Protein AF-A0A4V2EL66-F1 (afdb_monomer_lite)

Foldseek 3Di:
DDDPVVVVVVVVVLVVCCVVPVPVNVCVVVVVVVVVVLVVVLVVLLVVLVVLCVVCVVVVPPVSNVVSVVSNVVSVVVVVVVVVVVPDPDD

pLDDT: mean 72.83, std 10.23, range [42.56, 88.94]

InterPro domains:
  IPR021401 Protein of unknown function DUF3040 [PF11239] (1-76)

Structure (mmCIF, N/CA/C/O backbone):
data_AF-A0A4V2EL66-F1
#
_entry.id   AF-A0A4V2EL66-F1
#
loop_
_atom_site.group_PDB
_atom_site.id
_atom_site.type_symbol
_atom_site.label_atom_id
_atom_site.label_alt_id
_atom_site.label_comp_id
_atom_site.label_asym_id
_atom_site.label_entity_id
_atom_site.label_seq_id
_atom_site.pdbx_PDB_ins_code
_atom_site.Cartn_x
_atom_site.Cartn_y
_atom_site.Cartn_z
_atom_site.occupancy
_atom_site.B_iso_or_equiv
_atom_site.auth_seq_id
_atom_site.auth_comp_id
_atom_site.auth_asym_id
_atom_site.auth_atom_id
_atom_site.pdbx_PDB_model_num
ATOM 1 N N . MET A 1 1 ? -15.373 16.330 18.847 1.00 49.94 1 MET A N 1
ATOM 2 C CA . MET A 1 1 ? -16.137 15.608 19.886 1.00 49.94 1 MET A CA 1
ATOM 3 C C . MET A 1 1 ? -17.504 15.316 19.297 1.00 49.94 1 MET A C 1
ATOM 5 O O . MET A 1 1 ? -18.262 16.258 19.131 1.00 49.94 1 MET A O 1
ATOM 9 N N . PHE A 1 2 ? -17.768 14.074 18.882 1.00 51.53 2 PHE A N 1
ATOM 10 C CA . PHE A 1 2 ? -19.083 13.697 18.349 1.00 51.53 2 PHE A CA 1
ATOM 11 C C . PHE A 1 2 ? -20.137 13.874 19.443 1.00 51.53 2 PHE A C 1
ATOM 13 O O . PHE A 1 2 ? -19.939 13.421 20.577 1.00 51.53 2 PHE A O 1
ATOM 20 N N . SER A 1 3 ? -21.199 14.605 19.123 1.00 67.62 3 SER A N 1
ATOM 21 C CA . SER A 1 3 ? -22.277 14.935 20.050 1.00 67.62 3 SER A CA 1
ATOM 22 C C . SER A 1 3 ? -22.995 13.656 20.506 1.00 67.62 3 SER A C 1
ATOM 24 O O . SER A 1 3 ? -23.030 12.661 19.784 1.00 67.62 3 SER A O 1
ATOM 26 N N . GLN A 1 4 ? -23.586 13.641 21.708 1.00 64.88 4 GLN A N 1
ATOM 27 C CA . GLN A 1 4 ? -24.320 12.459 22.202 1.00 64.88 4 GLN A CA 1
ATOM 28 C C . GLN A 1 4 ? -25.461 12.018 21.268 1.00 64.88 4 GLN A C 1
ATOM 30 O O . GLN A 1 4 ? -25.880 10.865 21.308 1.00 64.88 4 GLN A O 1
ATOM 35 N N . HIS A 1 5 ? -25.946 12.928 20.423 1.00 66.69 5 HIS A N 1
ATOM 36 C CA . HIS A 1 5 ? -26.982 12.651 19.439 1.00 66.69 5 HIS A CA 1
ATOM 37 C C . HIS A 1 5 ? -26.453 11.840 18.246 1.00 66.69 5 HIS A C 1
ATOM 39 O O . HIS A 1 5 ? -27.114 10.905 17.811 1.00 66.69 5 HIS A O 1
ATOM 45 N N . GLU A 1 6 ? -25.232 12.123 17.780 1.00 60.03 6 GLU A N 1
ATOM 46 C CA . GLU A 1 6 ? -24.576 11.333 16.725 1.00 60.03 6 GLU A CA 1
ATOM 47 C C . GLU A 1 6 ? -24.242 9.917 17.194 1.00 60.03 6 GLU A C 1
ATOM 49 O O . GLU A 1 6 ? -24.345 8.978 16.413 1.00 60.03 6 GLU A O 1
ATOM 54 N N . ARG A 1 7 ? -23.900 9.740 18.477 1.0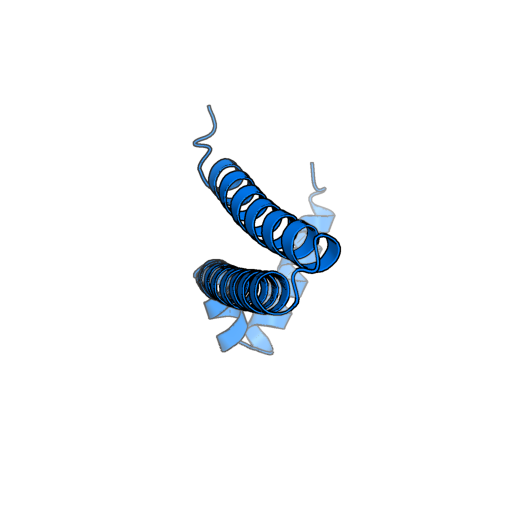0 64.94 7 ARG A N 1
ATOM 55 C CA . ARG A 1 7 ? -23.673 8.400 19.041 1.00 64.94 7 ARG A CA 1
ATOM 56 C C . ARG A 1 7 ? -24.944 7.557 19.058 1.00 64.94 7 ARG A C 1
ATOM 58 O O . ARG A 1 7 ? -24.891 6.409 18.658 1.00 64.94 7 ARG A O 1
ATOM 65 N N . ARG A 1 8 ? -26.087 8.144 19.425 1.00 72.12 8 ARG A N 1
ATOM 66 C CA . ARG A 1 8 ? -27.371 7.424 19.412 1.00 72.12 8 ARG A CA 1
ATOM 67 C C . ARG A 1 8 ? -27.822 7.029 18.010 1.00 72.12 8 ARG A C 1
ATOM 69 O O . ARG A 1 8 ? -28.374 5.954 17.843 1.00 72.12 8 ARG A O 1
ATOM 76 N N . GLN A 1 9 ? -27.571 7.878 17.013 1.00 70.00 9 GLN A N 1
ATOM 77 C CA . GLN A 1 9 ? -27.867 7.526 15.622 1.00 70.00 9 GLN A CA 1
ATOM 78 C C . GLN A 1 9 ? -26.945 6.414 15.111 1.00 70.00 9 GLN A C 1
ATOM 80 O O . GLN A 1 9 ? -27.385 5.561 14.351 1.00 70.00 9 GLN A O 1
ATOM 85 N N . LEU A 1 10 ? -25.682 6.396 15.546 1.00 71.19 10 LEU A N 1
ATOM 86 C CA . LEU A 1 10 ? -24.769 5.289 15.262 1.00 71.19 10 LEU A CA 1
ATOM 87 C C . LEU A 1 10 ? -25.228 3.986 15.925 1.00 71.19 10 LEU A C 1
ATOM 89 O O . LEU A 1 10 ? -25.207 2.962 15.253 1.00 71.19 10 LEU A O 1
ATOM 93 N N . ASP A 1 11 ? -25.694 4.038 17.175 1.00 73.19 11 ASP A N 1
ATOM 94 C CA . ASP A 1 11 ? -26.216 2.864 17.888 1.00 73.19 11 ASP A CA 1
ATOM 95 C C . ASP A 1 11 ? -27.460 2.285 17.179 1.00 73.19 11 ASP A C 1
ATOM 97 O O . ASP A 1 11 ? -27.551 1.076 16.982 1.00 73.19 11 ASP A O 1
ATOM 101 N N . GLU A 1 12 ? -28.385 3.135 16.710 1.00 75.75 12 GLU A N 1
ATOM 102 C CA . GLU A 1 12 ? -29.547 2.695 15.913 1.00 75.75 12 GLU A CA 1
ATOM 103 C C . GLU A 1 12 ? -29.141 2.072 14.569 1.00 75.75 12 GLU A C 1
ATOM 105 O O . GLU A 1 12 ? -29.734 1.082 14.134 1.00 75.75 12 GLU A O 1
ATOM 110 N N . ILE A 1 13 ? -28.127 2.633 13.898 1.00 73.31 13 ILE A N 1
ATOM 111 C CA . ILE A 1 13 ? -27.598 2.065 12.652 1.00 73.31 13 ILE A CA 1
ATOM 112 C C . ILE A 1 13 ? -26.938 0.713 12.930 1.00 73.31 13 ILE A C 1
ATOM 114 O O . ILE A 1 13 ? -27.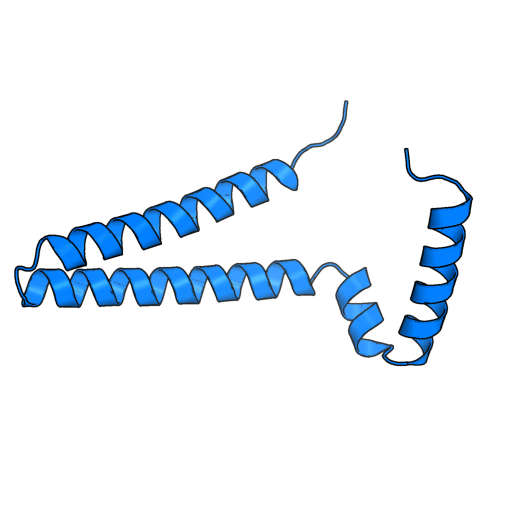142 -0.219 12.157 1.00 73.31 13 ILE A O 1
ATOM 118 N N . GLU A 1 14 ? -26.173 0.588 14.015 1.00 68.12 14 GLU A N 1
ATOM 119 C CA . GLU A 1 14 ? -25.493 -0.649 14.404 1.00 68.12 14 GLU A CA 1
ATOM 120 C C . GLU A 1 14 ? -26.494 -1.762 14.730 1.00 68.12 14 GLU A C 1
ATOM 122 O O . GLU A 1 14 ? -26.349 -2.872 14.220 1.00 68.12 14 GLU A O 1
ATOM 127 N N . GLU A 1 15 ? -27.565 -1.451 15.462 1.00 75.88 15 GLU A N 1
ATOM 128 C CA . GLU A 1 15 ? -28.625 -2.408 15.794 1.00 75.88 15 GLU A CA 1
ATOM 129 C C . GLU A 1 15 ? -29.393 -2.874 14.543 1.00 75.88 15 GLU A C 1
ATOM 131 O O . GLU A 1 15 ? -29.659 -4.068 14.369 1.00 75.88 15 GLU A O 1
ATOM 136 N N . TRP A 1 16 ? -29.667 -1.965 13.600 1.00 76.81 16 TRP A N 1
ATOM 137 C CA . TRP A 1 16 ? -30.286 -2.314 12.316 1.00 76.81 16 TRP A CA 1
ATOM 138 C C . TRP A 1 16 ? -29.361 -3.157 11.423 1.00 76.81 16 TRP A C 1
ATOM 140 O O . TRP A 1 16 ? -29.815 -4.053 10.701 1.00 76.81 16 TRP A O 1
ATOM 150 N N . PHE A 1 17 ? -28.053 -2.906 11.484 1.00 68.31 17 PHE A N 1
ATOM 151 C CA . PHE A 1 17 ? -27.041 -3.619 10.708 1.00 68.31 17 PHE A CA 1
ATOM 152 C C . PHE A 1 17 ? -26.754 -5.019 11.272 1.00 68.31 17 PHE A C 1
ATOM 154 O O . PHE A 1 17 ? -26.641 -5.969 10.498 1.00 68.31 17 PHE A O 1
ATOM 161 N N . GLU A 1 18 ? -26.716 -5.184 12.600 1.00 72.25 18 GLU A N 1
ATOM 162 C CA . GLU A 1 18 ? -26.604 -6.493 13.269 1.00 72.25 18 GLU A CA 1
ATOM 163 C C . GLU A 1 18 ? -27.798 -7.399 12.954 1.00 72.25 18 GLU A C 1
ATOM 165 O O . GLU A 1 18 ? -27.641 -8.616 12.829 1.00 72.25 18 GLU A O 1
ATOM 170 N N . GLN A 1 19 ? -28.983 -6.811 12.787 1.00 76.69 19 GLN A N 1
ATOM 171 C CA . GLN A 1 19 ? -30.196 -7.551 12.457 1.00 76.69 19 GLN A CA 1
ATOM 172 C C . GLN A 1 19 ? -30.278 -7.925 10.968 1.00 76.69 19 GLN A C 1
ATOM 174 O O . GLN A 1 19 ? -30.815 -8.982 10.632 1.00 76.69 19 GLN A O 1
ATOM 179 N N . SER A 1 20 ? -29.740 -7.078 10.085 1.00 72.06 20 SER A N 1
ATOM 180 C CA . SER A 1 20 ? -29.809 -7.263 8.630 1.00 72.06 20 SER A CA 1
ATOM 181 C C . SER A 1 20 ? -28.680 -8.136 8.075 1.00 72.06 20 SER A C 1
ATOM 183 O O . SER A 1 20 ? -28.919 -8.910 7.150 1.00 72.06 20 SER A O 1
ATOM 185 N N . ASP A 1 21 ? -27.464 -8.033 8.626 1.00 71.25 21 ASP A N 1
ATOM 186 C CA . ASP A 1 21 ? -26.292 -8.767 8.136 1.00 71.25 21 ASP A CA 1
ATOM 187 C C . ASP A 1 21 ? -25.330 -9.163 9.286 1.00 71.25 21 ASP A C 1
ATOM 189 O O . ASP A 1 21 ? -24.269 -8.558 9.496 1.00 71.25 21 ASP A O 1
ATOM 193 N N . PRO A 1 22 ? -25.693 -10.190 10.082 1.00 70.44 22 PRO A N 1
ATOM 194 C CA . PRO A 1 22 ? -24.970 -10.561 11.301 1.00 70.44 22 PRO A CA 1
ATOM 195 C C . PRO A 1 22 ? -23.555 -11.093 11.031 1.00 70.44 22 PRO A C 1
ATOM 197 O O . PRO A 1 22 ? -22.685 -11.039 11.906 1.00 70.44 22 PRO A O 1
ATOM 200 N N . GLU A 1 23 ? -23.306 -11.623 9.831 1.00 69.38 23 GLU A N 1
ATOM 201 C CA . GLU A 1 23 ? -21.977 -12.083 9.428 1.00 69.38 23 GLU A CA 1
ATOM 202 C C . GLU A 1 23 ? -21.046 -10.888 9.192 1.00 69.38 23 GLU A C 1
ATOM 204 O O . GLU A 1 23 ? -19.923 -10.856 9.706 1.00 69.38 23 GLU A O 1
ATOM 209 N N . LEU A 1 24 ? -21.546 -9.855 8.510 1.00 64.06 24 LEU A N 1
ATOM 210 C CA . LEU A 1 24 ? -20.814 -8.622 8.252 1.00 64.06 24 LEU A CA 1
ATOM 211 C C . LEU A 1 24 ? -20.543 -7.840 9.547 1.00 64.06 24 LEU A C 1
ATOM 213 O O . LEU A 1 24 ? -19.419 -7.378 9.755 1.00 64.06 24 LEU A O 1
ATOM 217 N N . ALA A 1 25 ? -21.521 -7.771 10.457 1.00 69.56 25 ALA A N 1
ATOM 218 C CA . ALA A 1 25 ? -21.354 -7.170 11.782 1.00 69.56 25 ALA A CA 1
ATOM 219 C C . ALA A 1 25 ? -20.266 -7.883 12.608 1.00 69.56 25 ALA A C 1
ATOM 221 O O . ALA A 1 25 ? -19.393 -7.234 13.189 1.00 69.56 25 ALA A O 1
ATOM 222 N N . ARG A 1 26 ? -20.230 -9.225 12.587 1.00 67.12 26 ARG A N 1
ATOM 223 C CA . ARG A 1 26 ? -19.145 -10.005 13.212 1.00 67.12 26 ARG A CA 1
ATOM 224 C C . ARG A 1 26 ? -17.784 -9.709 12.588 1.00 67.12 26 ARG A C 1
ATOM 226 O O . ARG A 1 26 ? -16.813 -9.524 13.321 1.00 67.12 26 ARG A O 1
ATOM 233 N N . MET A 1 27 ? -17.697 -9.624 11.261 1.00 64.38 27 MET A N 1
ATOM 234 C CA . MET A 1 27 ? -16.439 -9.312 10.572 1.00 64.38 27 MET A CA 1
ATOM 235 C C . MET A 1 27 ? -15.933 -7.892 10.861 1.00 64.38 27 MET A C 1
ATOM 237 O O . MET A 1 27 ? -14.716 -7.692 10.965 1.00 64.38 27 MET A O 1
ATOM 241 N N . LEU A 1 28 ? -16.843 -6.923 11.017 1.00 65.38 28 LEU A N 1
ATOM 242 C CA . LEU A 1 28 ? -16.527 -5.557 11.442 1.00 65.38 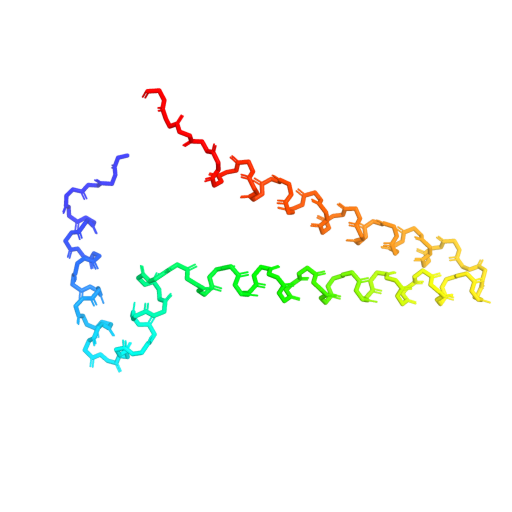28 LEU A CA 1
ATOM 243 C C . LEU A 1 28 ? -16.018 -5.536 12.888 1.00 65.38 28 LEU A C 1
ATOM 245 O O . LEU A 1 28 ? -14.957 -4.969 13.155 1.00 65.38 28 LEU A O 1
ATOM 249 N N . ARG A 1 29 ? -16.731 -6.209 13.800 1.00 65.75 29 ARG A N 1
ATOM 250 C CA . ARG A 1 29 ? -16.422 -6.245 15.238 1.00 65.75 29 ARG A CA 1
ATOM 251 C C . ARG A 1 29 ? -15.104 -6.946 15.551 1.00 65.75 29 ARG A C 1
ATOM 253 O O . ARG A 1 29 ? -14.406 -6.570 16.486 1.00 65.75 29 ARG A O 1
ATOM 260 N N . GLU A 1 30 ? -14.730 -7.944 14.756 1.00 66.56 30 GLU A N 1
ATOM 261 C CA . GLU A 1 30 ? -13.448 -8.640 14.896 1.00 66.56 30 GLU A CA 1
ATOM 262 C C . GLU A 1 30 ? -12.259 -7.869 14.293 1.00 66.56 30 GLU A C 1
ATOM 264 O O . GLU A 1 30 ? -11.118 -8.313 14.426 1.00 66.56 30 GLU A O 1
ATOM 269 N N . GLY A 1 31 ? -12.482 -6.752 13.586 1.00 59.06 31 GLY A N 1
ATOM 270 C CA . GLY A 1 31 ? -11.422 -5.968 12.929 1.00 59.06 31 GLY A CA 1
ATOM 271 C C . GLY A 1 31 ? -10.670 -6.714 11.811 1.00 59.06 31 GLY A C 1
ATOM 272 O O . GLY A 1 31 ? -9.756 -6.169 11.186 1.00 59.06 31 GLY A O 1
ATOM 273 N N . LYS A 1 32 ? -11.054 -7.963 11.516 1.00 55.94 32 LYS A N 1
ATOM 274 C CA . LYS A 1 32 ? -10.388 -8.843 10.544 1.00 55.94 32 LYS A CA 1
ATOM 275 C C . LYS A 1 32 ? -10.578 -8.374 9.106 1.00 55.94 32 LYS A C 1
ATOM 277 O O . LYS A 1 32 ? -9.676 -8.565 8.288 1.00 55.94 32 LYS A O 1
ATOM 282 N N . TYR A 1 33 ? -11.699 -7.713 8.812 1.00 56.72 33 TYR A N 1
ATOM 283 C CA . TYR A 1 33 ? -11.998 -7.210 7.472 1.00 56.72 33 TYR A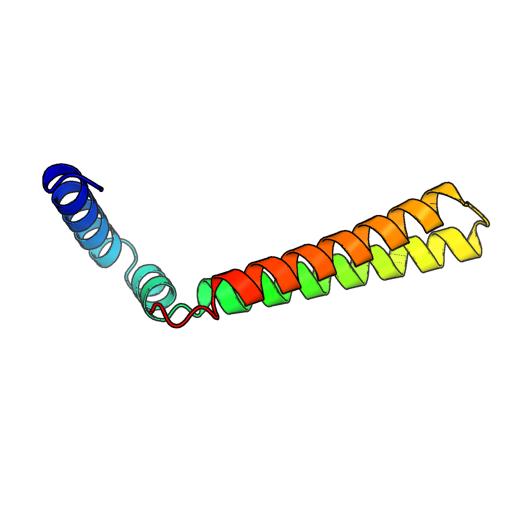 CA 1
ATOM 284 C C . TYR A 1 33 ? -10.962 -6.179 6.999 1.00 56.72 33 TYR A C 1
ATOM 286 O O . TYR A 1 33 ? -10.443 -6.275 5.888 1.00 56.72 33 TYR A O 1
ATOM 294 N N . GLN A 1 34 ? -10.557 -5.243 7.865 1.00 62.34 34 GLN A N 1
ATOM 295 C CA . GLN A 1 34 ? -9.539 -4.250 7.504 1.00 62.34 34 GLN A CA 1
ATOM 296 C C . GLN A 1 34 ? -8.158 -4.881 7.284 1.00 62.34 34 GLN A C 1
ATOM 298 O O . GLN A 1 34 ? -7.438 -4.484 6.367 1.00 62.34 34 GLN A O 1
ATOM 303 N N . ALA A 1 35 ? -7.782 -5.887 8.079 1.00 63.19 35 ALA A N 1
ATOM 304 C CA . ALA A 1 35 ? -6.488 -6.553 7.946 1.00 63.19 35 ALA A CA 1
ATOM 305 C C . ALA A 1 35 ? -6.386 -7.397 6.661 1.00 63.19 35 ALA A C 1
ATOM 307 O O . ALA A 1 35 ? -5.355 -7.357 5.979 1.00 63.19 35 ALA A O 1
ATOM 308 N N . ALA A 1 36 ? -7.447 -8.131 6.312 1.00 65.69 36 ALA A N 1
ATOM 309 C CA . ALA A 1 36 ? -7.506 -8.949 5.102 1.00 65.69 36 ALA A CA 1
ATOM 310 C C . ALA A 1 36 ? -7.514 -8.084 3.834 1.00 65.69 36 ALA A C 1
ATOM 312 O O . ALA A 1 36 ? -6.682 -8.286 2.946 1.00 65.69 36 ALA A O 1
ATOM 313 N N . THR A 1 37 ? -8.366 -7.058 3.784 1.00 70.38 37 THR A N 1
ATOM 314 C CA . THR A 1 37 ? -8.441 -6.133 2.645 1.00 70.38 37 THR A CA 1
ATOM 315 C C . THR A 1 37 ? -7.137 -5.356 2.471 1.00 70.38 37 THR A C 1
ATOM 317 O O . THR A 1 37 ? -6.647 -5.219 1.353 1.00 70.38 37 THR A O 1
ATOM 320 N N . ARG A 1 38 ? -6.480 -4.938 3.563 1.00 68.94 38 ARG A N 1
ATOM 321 C CA . ARG A 1 38 ? -5.166 -4.272 3.505 1.00 68.94 38 ARG A CA 1
ATOM 322 C C . ARG A 1 38 ? -4.068 -5.180 2.947 1.00 68.94 38 ARG A C 1
ATOM 324 O O . ARG A 1 38 ? -3.232 -4.709 2.177 1.00 68.94 38 ARG A O 1
ATOM 331 N N . ARG A 1 39 ? -4.059 -6.471 3.302 1.00 73.62 39 ARG A N 1
ATOM 332 C CA . ARG A 1 39 ? -3.128 -7.452 2.713 1.00 73.62 39 ARG A CA 1
ATOM 333 C C . ARG A 1 39 ? -3.407 -7.674 1.230 1.00 73.62 39 ARG A C 1
ATOM 335 O O . ARG A 1 39 ? -2.465 -7.665 0.446 1.00 73.62 39 ARG A O 1
ATOM 342 N N . LEU A 1 40 ? -4.672 -7.811 0.840 1.00 78.44 40 LEU A N 1
ATOM 343 C CA . LEU A 1 40 ? -5.059 -7.999 -0.561 1.00 78.44 40 LEU A CA 1
ATOM 344 C C . LEU A 1 40 ? -4.685 -6.794 -1.433 1.00 78.44 40 LEU A C 1
ATOM 346 O O . LEU A 1 40 ? -4.081 -6.975 -2.489 1.00 78.44 40 LEU A O 1
ATOM 350 N N . VAL A 1 41 ? -4.963 -5.571 -0.976 1.00 78.38 41 VAL A N 1
ATOM 351 C CA . VAL A 1 41 ? -4.587 -4.331 -1.683 1.00 78.38 41 VAL A CA 1
ATOM 352 C C . VAL A 1 41 ? -3.069 -4.217 -1.833 1.00 78.38 41 VAL A C 1
ATOM 354 O O . VAL A 1 41 ? -2.571 -3.827 -2.884 1.00 78.38 41 VAL A O 1
ATOM 357 N N . ALA A 1 42 ? -2.308 -4.614 -0.814 1.00 78.62 42 ALA A N 1
ATOM 358 C CA . ALA A 1 42 ? -0.854 -4.596 -0.893 1.00 78.62 42 ALA A CA 1
ATOM 359 C C . ALA A 1 42 ? -0.284 -5.655 -1.842 1.00 78.62 42 ALA A C 1
ATOM 361 O O . ALA A 1 42 ? 0.588 -5.344 -2.650 1.00 78.62 42 ALA A O 1
ATOM 362 N N . CYS A 1 43 ? -0.787 -6.891 -1.782 1.00 84.06 43 CYS A N 1
ATOM 363 C CA . CYS A 1 43 ? -0.367 -7.958 -2.688 1.00 84.06 43 CYS A CA 1
ATOM 364 C C . CYS A 1 43 ? -0.686 -7.614 -4.146 1.00 84.06 43 CYS A C 1
ATOM 366 O O . CYS A 1 43 ? 0.160 -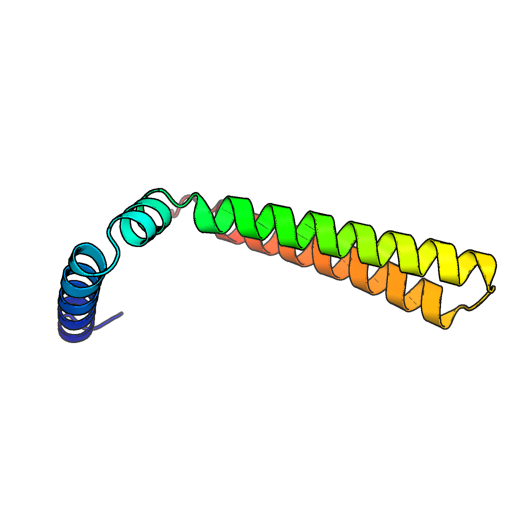7.799 -5.018 1.00 84.06 43 CYS A O 1
ATOM 368 N N . THR A 1 44 ? -1.880 -7.079 -4.409 1.00 85.12 44 THR A N 1
ATOM 369 C CA . THR A 1 44 ? -2.288 -6.666 -5.759 1.00 85.12 44 THR A CA 1
ATOM 370 C C . THR A 1 44 ? -1.478 -5.469 -6.249 1.00 85.12 44 THR A C 1
ATOM 372 O O . THR A 1 44 ? -0.951 -5.518 -7.358 1.00 85.12 44 THR A O 1
ATOM 375 N N . GLY A 1 45 ? -1.280 -4.442 -5.418 1.00 82.38 45 GLY A N 1
ATOM 376 C CA . GLY A 1 45 ? -0.449 -3.286 -5.758 1.00 82.38 45 GLY A CA 1
ATOM 377 C C . GLY A 1 45 ? 1.008 -3.655 -6.052 1.00 82.38 45 GLY A C 1
ATOM 378 O O . GLY A 1 45 ? 1.585 -3.165 -7.023 1.00 82.38 45 GLY A O 1
ATOM 379 N N . PHE A 1 46 ? 1.585 -4.575 -5.276 1.00 82.69 46 PHE A N 1
ATOM 380 C CA . PHE A 1 46 ? 2.940 -5.071 -5.511 1.00 82.69 46 PHE A CA 1
ATOM 381 C C . PHE A 1 46 ? 3.036 -5.897 -6.798 1.00 82.69 46 PHE A C 1
ATOM 383 O O . PHE A 1 46 ? 3.951 -5.685 -7.590 1.00 82.69 46 PHE A O 1
ATOM 390 N N . ALA A 1 47 ? 2.080 -6.799 -7.042 1.00 87.50 47 ALA A N 1
ATOM 391 C CA . ALA A 1 47 ? 2.042 -7.605 -8.261 1.00 87.50 47 ALA A CA 1
ATOM 392 C C . ALA A 1 47 ? 1.923 -6.729 -9.517 1.00 87.50 47 ALA A C 1
ATOM 394 O O . ALA A 1 47 ? 2.664 -6.923 -10.479 1.00 87.50 47 ALA A O 1
ATOM 395 N N . VAL A 1 48 ? 1.043 -5.725 -9.485 1.00 88.94 48 VAL A N 1
ATOM 396 C CA . VAL A 1 48 ? 0.879 -4.753 -10.574 1.00 88.94 48 VAL A CA 1
ATOM 397 C C . VAL A 1 48 ? 2.165 -3.951 -10.773 1.00 88.94 48 VAL A C 1
ATOM 399 O O . VAL A 1 48 ? 2.677 -3.896 -11.888 1.00 88.94 48 VAL A O 1
ATOM 402 N N . GLY A 1 49 ? 2.741 -3.392 -9.706 1.00 81.38 49 GLY A N 1
ATOM 403 C CA . GLY A 1 49 ? 3.996 -2.640 -9.783 1.00 81.38 49 GLY A CA 1
ATOM 404 C C . GLY A 1 49 ? 5.155 -3.462 -10.356 1.00 81.38 49 GLY A C 1
ATOM 405 O O . GLY A 1 49 ? 5.866 -2.991 -11.242 1.00 81.38 49 GLY A O 1
ATOM 406 N N . ALA A 1 50 ? 5.306 -4.715 -9.920 1.00 82.94 50 ALA A N 1
ATOM 407 C CA . ALA A 1 50 ? 6.320 -5.634 -10.436 1.00 82.94 50 ALA A CA 1
ATOM 408 C C . ALA A 1 50 ? 6.118 -5.947 -11.928 1.00 82.94 50 ALA A C 1
ATOM 410 O O . ALA A 1 50 ? 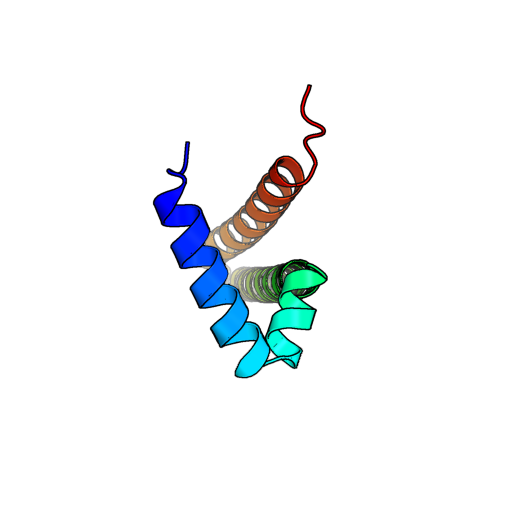7.084 -5.984 -12.692 1.00 82.94 50 ALA A O 1
ATOM 411 N N . LEU A 1 51 ? 4.868 -6.124 -12.360 1.00 87.81 51 LEU A N 1
ATOM 412 C CA . LEU A 1 51 ? 4.533 -6.399 -13.755 1.00 87.81 51 LEU A CA 1
ATOM 413 C C . LEU A 1 51 ? 4.794 -5.181 -14.652 1.00 87.81 51 LEU A C 1
ATOM 415 O O . LEU A 1 51 ? 5.346 -5.337 -15.743 1.00 87.81 51 LEU A O 1
ATOM 419 N N . LEU A 1 52 ? 4.490 -3.966 -14.178 1.00 80.44 52 LEU A N 1
ATOM 420 C CA . LEU A 1 52 ? 4.864 -2.728 -14.868 1.00 80.44 52 LEU A CA 1
ATOM 421 C C . LEU A 1 52 ? 6.384 -2.569 -14.976 1.00 80.44 52 LEU A C 1
ATOM 423 O O . LEU A 1 52 ? 6.869 -2.194 -16.041 1.00 80.44 52 LEU A O 1
ATOM 427 N N . LEU A 1 53 ? 7.137 -2.876 -13.915 1.00 78.88 53 LEU A N 1
ATOM 428 C CA . LEU A 1 53 ? 8.602 -2.807 -13.934 1.00 78.88 53 LEU A CA 1
ATOM 429 C C . LEU A 1 53 ? 9.211 -3.795 -14.928 1.00 78.88 53 LEU A C 1
ATOM 431 O O . LEU A 1 53 ? 10.059 -3.397 -15.724 1.00 78.88 53 LEU A O 1
ATOM 435 N N . LEU A 1 54 ? 8.760 -5.053 -14.923 1.00 87.75 54 LEU A N 1
ATOM 436 C CA . LEU A 1 54 ? 9.201 -6.059 -15.892 1.00 87.75 54 LEU A CA 1
ATOM 437 C C . LEU A 1 54 ? 8.896 -5.605 -17.320 1.00 87.75 54 LEU A C 1
ATOM 439 O O . LEU A 1 54 ? 9.785 -5.574 -18.166 1.00 87.75 54 LEU A O 1
ATOM 443 N N . THR A 1 55 ? 7.661 -5.175 -17.574 1.00 86.19 55 THR A N 1
ATOM 444 C CA . THR A 1 55 ? 7.239 -4.708 -18.902 1.00 86.19 55 THR A CA 1
ATOM 445 C C . THR A 1 55 ? 8.027 -3.470 -19.344 1.00 86.19 55 THR A C 1
ATOM 447 O O . THR A 1 55 ? 8.444 -3.374 -20.498 1.00 86.19 55 THR A O 1
ATOM 450 N N . GLY A 1 56 ? 8.287 -2.531 -18.433 1.00 80.56 56 GLY A N 1
ATOM 451 C CA . GLY A 1 56 ? 9.105 -1.345 -18.681 1.00 80.56 56 GLY A CA 1
ATOM 452 C C . GLY A 1 56 ? 10.562 -1.680 -18.988 1.00 80.56 56 GLY A C 1
ATOM 453 O O . GLY A 1 56 ? 11.126 -1.121 -19.923 1.00 80.56 56 GLY A O 1
ATOM 454 N N . ALA A 1 57 ? 11.151 -2.633 -18.262 1.00 81.50 57 ALA A N 1
ATOM 455 C CA . ALA A 1 57 ? 12.510 -3.109 -18.508 1.00 81.50 57 ALA A CA 1
ATOM 456 C C . ALA A 1 57 ? 12.637 -3.814 -19.868 1.00 81.50 57 ALA A C 1
ATOM 458 O O . ALA A 1 57 ? 13.568 -3.531 -20.618 1.00 81.50 57 ALA A O 1
ATOM 459 N N . LEU A 1 58 ? 11.673 -4.673 -20.219 1.00 85.56 58 LEU A N 1
ATOM 460 C CA . LEU A 1 58 ? 11.624 -5.362 -21.515 1.00 85.56 58 LEU A CA 1
ATOM 461 C C . LEU A 1 58 ? 11.433 -4.396 -22.693 1.00 85.56 58 LEU A C 1
ATOM 463 O O . LEU A 1 58 ? 12.018 -4.594 -23.753 1.00 85.56 58 LEU A O 1
ATOM 467 N N . SER A 1 59 ? 10.629 -3.350 -22.509 1.00 85.69 59 SER A N 1
ATOM 468 C CA . SER A 1 59 ? 10.370 -2.332 -23.535 1.00 85.69 59 SER A CA 1
ATOM 469 C C . SER A 1 59 ? 11.383 -1.180 -23.556 1.00 85.69 59 SER A C 1
ATOM 471 O O . SER A 1 59 ? 11.260 -0.302 -24.407 1.00 85.69 59 SER A O 1
ATOM 473 N N . LEU A 1 60 ? 12.358 -1.149 -22.630 1.00 83.06 60 LEU A N 1
ATOM 474 C CA . LEU A 1 60 ? 13.258 -0.005 -22.392 1.00 83.06 60 LEU A CA 1
ATOM 475 C C . LEU A 1 60 ? 12.512 1.335 -22.222 1.00 83.06 60 LEU A C 1
ATOM 477 O O . LEU A 1 60 ? 13.035 2.413 -22.507 1.00 83.06 60 LEU A O 1
ATOM 481 N N . SER A 1 61 ? 11.273 1.280 -21.732 1.00 79.25 61 SER A N 1
ATOM 482 C CA . SER A 1 61 ? 10.430 2.456 -21.556 1.00 79.25 61 SER A CA 1
ATOM 483 C C . SER A 1 61 ? 10.606 3.034 -20.158 1.00 79.25 61 SER A C 1
ATOM 485 O O . SER A 1 61 ? 10.051 2.537 -19.174 1.00 79.25 61 SER A O 1
ATOM 487 N N . PHE A 1 62 ? 11.353 4.136 -20.075 1.00 80.94 62 PHE A N 1
ATOM 488 C CA . PHE A 1 62 ? 11.592 4.867 -18.827 1.00 80.94 62 PHE A CA 1
ATOM 489 C C . PHE A 1 62 ? 10.298 5.305 -18.129 1.00 80.94 62 PHE A C 1
ATOM 491 O O . PHE A 1 62 ? 10.243 5.314 -16.901 1.00 80.94 62 PHE A O 1
ATOM 498 N N . VAL A 1 63 ? 9.238 5.603 -18.889 1.00 83.62 63 VAL A N 1
ATOM 499 C CA . VAL A 1 63 ? 7.930 5.997 -18.341 1.00 83.62 63 VAL A CA 1
ATOM 500 C C . VAL A 1 63 ? 7.292 4.851 -17.552 1.00 83.62 63 VAL A C 1
ATOM 502 O O . VAL A 1 63 ? 6.824 5.071 -16.436 1.00 83.62 63 VAL A O 1
ATOM 505 N N . LEU A 1 64 ? 7.317 3.623 -18.086 1.00 75.81 64 LEU A N 1
ATOM 506 C CA . LEU A 1 64 ? 6.774 2.449 -17.389 1.00 75.81 64 LEU A CA 1
ATOM 507 C C . LEU A 1 64 ? 7.573 2.120 -16.128 1.00 75.81 64 LEU A C 1
ATOM 509 O O . LEU A 1 64 ? 6.986 1.773 -15.105 1.00 75.81 64 LEU A O 1
ATOM 513 N N . ILE A 1 65 ? 8.900 2.254 -16.190 1.00 79.25 65 ILE A N 1
ATOM 514 C CA . ILE A 1 65 ? 9.770 2.018 -15.035 1.00 79.25 65 ILE A CA 1
ATOM 515 C C . ILE A 1 65 ? 9.435 3.014 -13.919 1.00 79.25 65 ILE A C 1
ATOM 517 O O . ILE A 1 65 ? 9.232 2.611 -12.775 1.00 79.25 65 ILE A O 1
ATOM 521 N N . PHE A 1 66 ? 9.302 4.302 -14.250 1.00 84.88 66 PHE A N 1
ATOM 522 C CA . PHE A 1 66 ? 8.973 5.341 -13.273 1.00 84.88 66 PHE A CA 1
ATOM 523 C C . PHE A 1 66 ? 7.599 5.111 -12.632 1.00 84.88 66 PHE A C 1
ATOM 525 O O . PHE A 1 66 ? 7.458 5.204 -11.413 1.00 84.88 66 PHE A O 1
ATOM 532 N N . PHE A 1 67 ? 6.599 4.735 -13.436 1.00 83.88 67 PHE A N 1
ATOM 533 C CA . PHE A 1 67 ? 5.266 4.386 -12.940 1.00 83.88 67 PHE A CA 1
ATOM 534 C C . PHE A 1 67 ? 5.285 3.145 -12.040 1.00 83.88 67 PHE A C 1
ATOM 536 O O . PHE A 1 67 ? 4.636 3.134 -10.992 1.00 83.88 67 PHE A O 1
ATOM 543 N N . GLY A 1 68 ? 6.056 2.119 -12.408 1.00 77.88 68 GLY A N 1
ATOM 544 C CA . GLY A 1 68 ? 6.238 0.915 -11.600 1.00 77.88 68 GLY A CA 1
ATOM 545 C C . GLY A 1 68 ? 6.840 1.233 -10.230 1.00 77.88 68 GLY A C 1
ATOM 546 O O . GLY A 1 68 ? 6.271 0.852 -9.208 1.00 77.88 68 GLY A O 1
ATOM 547 N N . VAL A 1 69 ? 7.929 2.012 -10.192 1.00 83.00 69 VAL A N 1
ATOM 548 C CA . VAL A 1 69 ? 8.558 2.455 -8.934 1.00 83.00 69 VAL A CA 1
ATOM 549 C C . VAL A 1 69 ? 7.596 3.300 -8.099 1.00 83.00 69 VAL A C 1
ATOM 551 O O . VAL A 1 69 ? 7.455 3.045 -6.905 1.00 83.00 69 VAL A O 1
ATOM 554 N N . ALA A 1 70 ? 6.899 4.266 -8.703 1.00 84.62 70 ALA A N 1
ATOM 555 C CA . ALA A 1 70 ? 5.954 5.126 -7.989 1.00 84.62 70 ALA A CA 1
ATOM 556 C C . ALA A 1 70 ? 4.801 4.326 -7.360 1.00 84.62 70 ALA A C 1
ATOM 558 O O . ALA A 1 70 ? 4.416 4.583 -6.220 1.00 84.62 70 ALA A O 1
ATOM 559 N N . THR A 1 71 ? 4.294 3.313 -8.065 1.00 81.69 71 THR A N 1
ATOM 560 C CA . THR A 1 71 ? 3.216 2.442 -7.572 1.00 81.69 71 THR A CA 1
ATOM 561 C C . THR A 1 71 ? 3.683 1.586 -6.387 1.00 81.69 71 THR A C 1
ATOM 563 O O . THR A 1 71 ? 2.991 1.482 -5.371 1.00 81.69 71 THR A O 1
ATOM 566 N N . VAL A 1 72 ? 4.892 1.020 -6.462 1.00 80.25 72 VAL A N 1
ATOM 567 C CA . VAL A 1 72 ? 5.487 0.243 -5.358 1.00 80.25 72 VAL A CA 1
ATOM 568 C C . VAL A 1 72 ? 5.803 1.136 -4.152 1.00 80.25 72 VAL A C 1
ATOM 570 O O . VAL A 1 72 ? 5.481 0.788 -3.018 1.00 80.25 72 VAL A O 1
ATOM 573 N N . ALA A 1 73 ? 6.374 2.320 -4.376 1.00 83.56 73 ALA A N 1
ATOM 574 C CA . ALA A 1 73 ? 6.678 3.266 -3.306 1.00 83.56 73 ALA A CA 1
ATOM 575 C C . ALA A 1 73 ? 5.403 3.786 -2.621 1.00 83.56 73 ALA A C 1
ATOM 577 O O . ALA A 1 73 ? 5.345 3.855 -1.394 1.00 83.56 73 ALA A O 1
ATOM 578 N N . GLY A 1 74 ? 4.360 4.096 -3.397 1.00 83.88 74 GLY A N 1
ATOM 579 C CA . GLY A 1 74 ? 3.072 4.550 -2.875 1.00 83.88 74 GLY A CA 1
ATOM 580 C C . GLY A 1 74 ? 2.374 3.490 -2.021 1.00 83.88 74 GLY A C 1
ATOM 581 O O . GLY A 1 74 ? 1.882 3.795 -0.935 1.00 83.88 74 GLY A O 1
ATOM 582 N N . THR A 1 75 ? 2.386 2.229 -2.462 1.00 80.00 75 THR A N 1
ATOM 583 C CA . THR A 1 75 ? 1.790 1.116 -1.704 1.00 80.00 75 THR A CA 1
ATOM 584 C C . THR A 1 75 ? 2.536 0.844 -0.394 1.00 80.00 75 THR A C 1
ATOM 586 O O . THR A 1 75 ? 1.892 0.694 0.646 1.00 80.00 75 THR A O 1
ATOM 589 N N . LEU A 1 76 ? 3.873 0.878 -0.394 1.00 78.44 76 LEU A N 1
ATOM 590 C CA . LEU A 1 76 ? 4.692 0.761 0.822 1.00 78.44 76 LEU A CA 1
ATOM 591 C C . LEU A 1 76 ? 4.495 1.945 1.780 1.00 78.44 76 LEU A C 1
ATOM 593 O O . LEU A 1 76 ? 4.332 1.746 2.985 1.00 78.44 76 LEU A O 1
ATOM 597 N N . GLY A 1 77 ? 4.454 3.173 1.258 1.00 81.06 77 GLY A N 1
ATOM 598 C CA . GLY A 1 77 ? 4.217 4.378 2.056 1.00 81.06 77 GLY A CA 1
ATOM 599 C C . GLY A 1 77 ? 2.857 4.349 2.754 1.00 81.06 77 GLY A C 1
ATOM 600 O O . GLY A 1 77 ? 2.766 4.591 3.958 1.00 81.06 77 GLY A O 1
ATOM 601 N N . TRP A 1 78 ? 1.807 3.948 2.034 1.00 75.44 78 TRP A N 1
ATOM 602 C CA . TRP A 1 78 ? 0.471 3.760 2.601 1.00 75.44 78 TRP A CA 1
ATOM 603 C C . TRP A 1 78 ? 0.449 2.682 3.694 1.00 75.44 78 TRP A C 1
ATOM 605 O O . TRP A 1 78 ? -0.218 2.828 4.722 1.00 75.44 78 TRP A O 1
ATOM 615 N N . GLN A 1 79 ? 1.209 1.597 3.520 1.00 74.00 79 GLN A N 1
ATOM 616 C CA . GLN A 1 79 ? 1.322 0.544 4.529 1.00 74.00 79 GLN A CA 1
ATOM 617 C C . GLN A 1 79 ? 2.018 0.999 5.814 1.00 74.00 79 GLN A C 1
ATOM 619 O O . GLN A 1 79 ? 1.587 0.583 6.893 1.00 74.00 79 GLN A O 1
ATOM 624 N N . LEU A 1 80 ? 3.049 1.841 5.707 1.00 73.31 80 LEU A N 1
ATOM 625 C CA . LEU A 1 80 ? 3.766 2.409 6.851 1.00 73.31 80 LEU A CA 1
ATOM 626 C C . LEU A 1 80 ? 2.917 3.444 7.591 1.00 73.31 80 LEU A C 1
ATOM 628 O O . LEU A 1 80 ? 2.821 3.386 8.813 1.00 73.31 80 LEU A O 1
ATOM 632 N N . VAL A 1 81 ? 2.231 4.330 6.865 1.00 76.31 81 VAL A N 1
ATOM 633 C CA . VAL A 1 81 ? 1.305 5.311 7.456 1.00 76.31 81 VAL A CA 1
ATOM 634 C C . VAL A 1 81 ? 0.143 4.613 8.163 1.00 76.31 81 VAL A C 1
ATOM 636 O O . VAL A 1 81 ? -0.183 4.948 9.299 1.00 76.31 81 VAL A O 1
ATOM 639 N N . SER A 1 82 ? -0.444 3.589 7.541 1.00 67.56 82 SER A N 1
ATOM 640 C CA . SER A 1 82 ? -1.511 2.802 8.176 1.00 67.56 82 SER A CA 1
ATOM 641 C C . SER A 1 82 ? -1.023 1.985 9.378 1.00 67.56 82 SER A C 1
ATOM 643 O O . SER A 1 82 ? -1.791 1.758 10.309 1.00 67.56 82 SER A O 1
ATOM 645 N N . ALA A 1 83 ? 0.246 1.563 9.400 1.00 66.81 83 ALA A N 1
ATOM 646 C CA . ALA A 1 83 ? 0.844 0.919 10.569 1.00 66.81 83 ALA A CA 1
ATOM 647 C C . ALA A 1 83 ? 1.095 1.917 11.713 1.00 66.81 83 ALA A C 1
ATOM 649 O O . ALA A 1 83 ? 0.806 1.600 12.863 1.00 66.81 83 ALA A O 1
ATOM 650 N N . ALA A 1 84 ? 1.566 3.127 11.400 1.00 66.94 84 ALA A N 1
ATOM 651 C CA . ALA A 1 84 ? 1.784 4.189 12.380 1.00 66.94 84 ALA A CA 1
ATOM 652 C C . ALA A 1 84 ? 0.470 4.659 13.027 1.00 66.94 84 ALA A C 1
ATOM 654 O O . ALA A 1 84 ? 0.432 4.914 14.227 1.00 66.94 84 ALA A O 1
ATOM 655 N N . HIS A 1 85 ? -0.621 4.703 12.258 1.00 59.72 85 HIS A N 1
ATOM 656 C CA . HIS A 1 85 ? -1.936 5.095 12.767 1.00 59.72 85 HIS A CA 1
ATOM 657 C C . HIS A 1 85 ? -2.577 4.037 13.689 1.00 59.72 85 HIS A C 1
ATOM 659 O O . HIS A 1 85 ? -3.327 4.386 14.594 1.00 59.72 85 HIS A O 1
ATOM 665 N N . ASN A 1 86 ? -2.273 2.748 13.499 1.00 59.69 86 ASN A N 1
ATOM 666 C CA . ASN A 1 86 ? -2.813 1.659 14.329 1.00 59.69 86 ASN A CA 1
ATOM 667 C C . ASN A 1 86 ? -1.937 1.311 15.548 1.00 59.69 86 ASN A C 1
ATOM 669 O O . ASN A 1 86 ? -2.357 0.526 16.393 1.00 59.69 86 ASN A O 1
ATOM 673 N N . GLY A 1 87 ? -0.717 1.851 15.625 1.00 53.22 87 GLY A N 1
ATOM 674 C CA . GLY A 1 87 ? 0.285 1.521 16.640 1.00 53.22 87 GLY A CA 1
ATOM 675 C C . GLY A 1 87 ? 0.487 2.576 17.727 1.00 53.22 87 GLY A C 1
ATOM 676 O O . GLY A 1 87 ? 1.504 2.507 18.405 1.00 53.22 87 GLY A O 1
ATOM 677 N N . TRP A 1 88 ? -0.412 3.554 17.882 1.00 42.56 88 TRP A N 1
ATOM 678 C CA . TRP A 1 88 ? -0.305 4.585 18.921 1.00 42.56 88 TRP A CA 1
ATOM 679 C C . TRP A 1 88 ? -0.973 4.118 20.231 1.00 42.56 88 TRP A C 1
ATOM 681 O O . TRP A 1 88 ? -2.196 4.224 20.350 1.00 42.56 88 TRP A O 1
ATOM 691 N N . PRO A 1 89 ? -0.228 3.612 21.237 1.00 53.72 89 PRO A N 1
ATOM 692 C CA . PRO A 1 89 ? -0.703 3.653 22.611 1.00 53.72 89 PRO A CA 1
ATOM 693 C C . PRO A 1 89 ? -0.771 5.133 22.996 1.00 53.72 89 PRO A C 1
ATOM 695 O O . PRO A 1 89 ? 0.251 5.816 23.058 1.00 53.72 89 PRO A O 1
ATOM 698 N N . GLY A 1 90 ? -1.987 5.655 23.148 1.00 55.72 90 GLY A N 1
ATOM 699 C CA . GLY A 1 90 ? -2.190 7.018 23.633 1.00 55.72 90 GLY A CA 1
ATOM 700 C C . GLY A 1 90 ? -1.446 7.250 24.955 1.00 55.72 90 GLY A C 1
ATOM 701 O O . GLY A 1 90 ? -1.370 6.308 25.748 1.00 55.72 90 GLY A O 1
ATOM 702 N N . PRO A 1 91 ? -0.879 8.452 25.180 1.00 51.16 91 PRO A N 1
ATOM 703 C CA . PRO A 1 91 ? -0.426 8.854 26.508 1.00 51.16 91 PRO A CA 1
ATOM 704 C C . PRO A 1 91 ? -1.585 8.891 27.512 1.00 51.16 91 PRO A C 1
ATOM 706 O O . PRO A 1 91 ? -2.734 9.166 27.087 1.00 51.16 91 PRO A O 1
#

Secondary structure (DSSP, 8-state):
---HHHHHHHHHHHHHHHHH-HHHHHHHHTSHHHHHHHHHHHHHHHHHHHHHHHHHHHHT-HHHHHHHHHHHHHHHHHHHHHHHHH-----

Organism: NCBI:txid2510978

Radius of gyration: 19.96 Å; chains: 1; bounding box: 44×28×50 Å

Sequence (91 aa):
MFSQHERRQLDEIEEWFEQSDPELARMLREGKYQAATRRLVACTGFAVGALLLLTGALSLSFVLIFFGVATVAGTLGWQLVSAAHNGWPGP